Protein AF-A0A970ZLC4-F1 (afdb_monomer_lite)

pLDDT: mean 72.09, std 12.64, range [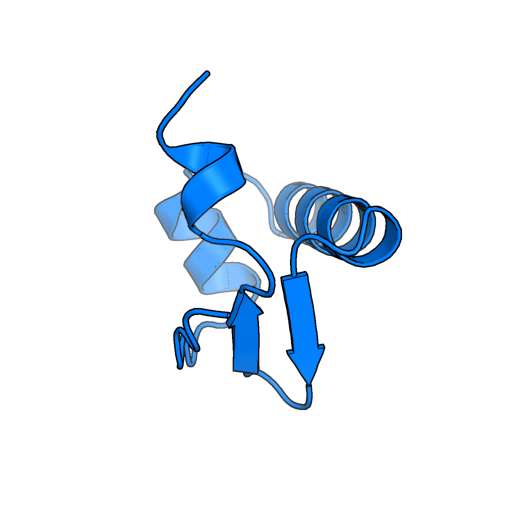36.75, 87.38]

Sequence (55 aa):
GTIIDLKITHQELAEMVGTSRETVTRVLTRLKDQGIIEVDQRRITMIDAKALVNC

Structure (mmCIF, N/CA/C/O backbone):
data_AF-A0A970ZLC4-F1
#
_entry.id   AF-A0A970ZLC4-F1
#
loop_
_atom_site.group_PDB
_atom_site.id
_atom_site.type_symbol
_atom_site.label_atom_id
_atom_site.label_alt_id
_atom_site.label_comp_id
_atom_site.label_asym_id
_atom_site.label_entity_id
_atom_site.label_seq_id
_atom_site.pdbx_PDB_ins_code
_atom_site.Cartn_x
_atom_site.Cartn_y
_atom_site.Cartn_z
_atom_site.occupancy
_atom_site.B_iso_or_equiv
_atom_site.auth_seq_id
_atom_site.auth_comp_id
_atom_site.auth_asym_id
_atom_site.auth_atom_id
_atom_site.pdbx_PDB_model_num
ATOM 1 N N . GLY A 1 1 ? 0.934 -17.634 -6.492 1.00 54.91 1 GLY A N 1
ATOM 2 C CA . GLY A 1 1 ? 1.447 -16.483 -5.735 1.00 54.91 1 GLY A CA 1
ATOM 3 C C . GLY A 1 1 ? 2.387 -16.949 -4.652 1.00 54.91 1 GLY A C 1
ATOM 4 O O . GLY A 1 1 ? 2.204 -18.047 -4.137 1.00 54.91 1 GLY A O 1
ATOM 5 N N . THR A 1 2 ? 3.395 -16.142 -4.339 1.00 53.34 2 THR A N 1
ATOM 6 C CA . THR A 1 2 ? 4.324 -16.389 -3.230 1.00 53.34 2 THR A CA 1
ATOM 7 C C . THR A 1 2 ? 3.899 -15.487 -2.085 1.00 53.34 2 THR A C 1
ATOM 9 O O . THR A 1 2 ? 4.022 -14.271 -2.181 1.00 53.34 2 THR A O 1
ATOM 12 N N . ILE A 1 3 ? 3.385 -16.062 -1.003 1.00 55.94 3 ILE A N 1
ATOM 13 C CA . ILE A 1 3 ? 2.965 -15.275 0.156 1.00 55.94 3 ILE A CA 1
ATOM 14 C C . ILE A 1 3 ? 4.225 -14.886 0.927 1.00 55.94 3 ILE A C 1
ATOM 16 O O . ILE A 1 3 ? 4.934 -15.758 1.427 1.00 55.94 3 ILE A O 1
ATOM 20 N N . ILE A 1 4 ? 4.510 -13.588 1.016 1.00 62.25 4 ILE A N 1
ATOM 21 C CA . IL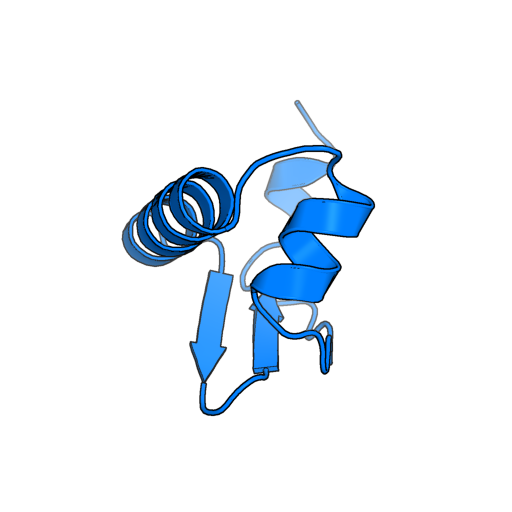E A 1 4 ? 5.573 -13.077 1.877 1.00 62.25 4 ILE A CA 1
ATOM 22 C C . ILE A 1 4 ? 4.908 -12.488 3.119 1.00 62.25 4 ILE A C 1
ATOM 24 O O . ILE A 1 4 ? 4.314 -11.421 3.065 1.00 62.25 4 ILE A O 1
ATOM 28 N N . ASP A 1 5 ? 4.985 -13.183 4.253 1.00 60.06 5 ASP A N 1
ATOM 29 C CA . ASP A 1 5 ? 4.447 -12.679 5.525 1.00 60.06 5 ASP A CA 1
ATOM 30 C C . ASP A 1 5 ? 5.387 -11.610 6.108 1.00 60.06 5 ASP A C 1
ATOM 32 O O . ASP A 1 5 ? 6.122 -11.828 7.068 1.00 60.06 5 ASP A O 1
ATOM 36 N N . LEU A 1 6 ? 5.424 -10.444 5.467 1.00 64.12 6 LEU A N 1
ATOM 37 C CA . LEU A 1 6 ? 6.199 -9.299 5.925 1.00 64.12 6 LEU A CA 1
ATOM 38 C C . LEU A 1 6 ? 5.363 -8.513 6.936 1.00 64.12 6 LEU A C 1
ATOM 40 O O . LEU A 1 6 ? 4.586 -7.633 6.570 1.00 64.12 6 LEU A O 1
ATOM 44 N N . LYS A 1 7 ? 5.535 -8.836 8.222 1.00 67.38 7 LYS A N 1
ATOM 45 C CA . LYS A 1 7 ? 5.016 -8.048 9.353 1.00 67.38 7 LYS A CA 1
ATOM 46 C C . LYS A 1 7 ? 5.863 -6.793 9.575 1.00 67.38 7 LYS A C 1
ATOM 48 O O . LYS A 1 7 ? 6.460 -6.632 10.631 1.00 67.38 7 LYS A O 1
ATOM 53 N N . ILE A 1 8 ? 5.931 -5.923 8.577 1.00 70.44 8 ILE A N 1
ATOM 54 C CA . 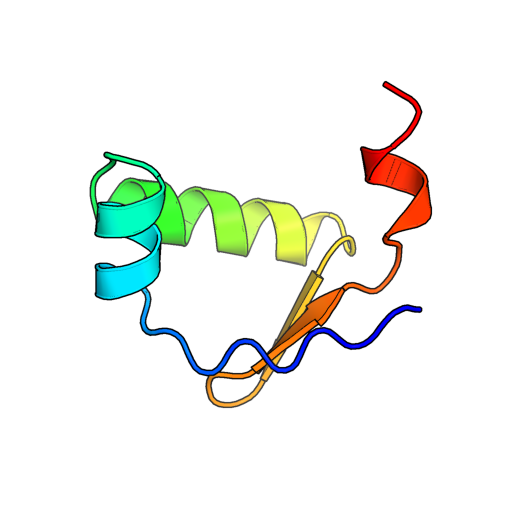ILE A 1 8 ? 6.658 -4.652 8.670 1.00 70.44 8 ILE A CA 1
ATOM 55 C C . ILE A 1 8 ? 5.700 -3.479 8.567 1.00 70.44 8 ILE A C 1
ATOM 57 O O . ILE A 1 8 ? 4.729 -3.482 7.806 1.00 70.44 8 ILE A O 1
ATOM 61 N N . THR A 1 9 ? 5.970 -2.456 9.367 1.00 77.94 9 THR A N 1
ATOM 62 C CA . THR A 1 9 ? 5.222 -1.201 9.302 1.00 77.94 9 THR A CA 1
ATOM 63 C C . THR A 1 9 ? 5.649 -0.375 8.085 1.00 77.94 9 THR A C 1
ATOM 65 O O . THR A 1 9 ? 6.740 -0.546 7.546 1.00 77.94 9 THR A O 1
ATOM 68 N N . HIS A 1 10 ? 4.823 0.591 7.664 1.00 77.38 10 HIS A N 1
ATOM 69 C CA . HIS A 1 10 ? 5.222 1.536 6.609 1.00 77.38 10 HIS A CA 1
ATOM 70 C C . HIS A 1 10 ? 6.489 2.329 6.961 1.00 77.38 10 HIS A C 1
ATOM 72 O O . HIS A 1 10 ? 7.189 2.767 6.056 1.00 77.38 10 HIS A O 1
ATOM 78 N N . GLN A 1 11 ? 6.760 2.527 8.255 1.00 76.88 11 GLN A N 1
ATOM 79 C CA . GLN A 1 11 ? 7.955 3.207 8.749 1.00 76.88 11 GLN A CA 1
ATOM 80 C C . GLN A 1 11 ? 9.199 2.335 8.555 1.00 76.88 11 GLN A C 1
ATOM 82 O O . GLN A 1 11 ? 10.160 2.786 7.946 1.00 76.88 11 GLN A O 1
ATOM 87 N N . GLU A 1 12 ? 9.148 1.073 8.980 1.00 79.19 12 GLU A N 1
ATOM 88 C CA . GLU A 1 12 ? 10.266 0.138 8.800 1.00 79.19 12 GLU A CA 1
ATOM 89 C C . GLU A 1 12 ? 10.565 -0.106 7.325 1.00 79.19 12 GLU A C 1
ATOM 91 O O . GLU A 1 12 ? 11.717 -0.122 6.914 1.00 79.19 12 GLU A O 1
ATOM 96 N N . LEU A 1 13 ? 9.529 -0.210 6.491 1.00 77.62 13 LEU A N 1
ATOM 97 C CA . LEU A 1 13 ? 9.705 -0.354 5.048 1.00 77.62 13 LEU A CA 1
ATOM 98 C C . LEU A 1 13 ? 10.351 0.908 4.441 1.00 77.62 13 LEU A C 1
ATOM 100 O O . LEU A 1 13 ? 11.172 0.811 3.532 1.00 77.62 13 LEU A O 1
ATOM 104 N N . ALA A 1 14 ? 10.031 2.091 4.970 1.00 79.44 14 ALA A N 1
ATOM 105 C CA . ALA A 1 14 ? 10.651 3.346 4.554 1.00 79.44 14 ALA A CA 1
ATOM 106 C C . ALA A 1 14 ? 12.128 3.411 4.956 1.00 79.44 14 ALA A C 1
ATOM 108 O O . ALA A 1 14 ? 12.964 3.777 4.132 1.00 79.44 14 ALA A O 1
ATOM 109 N N . GLU A 1 15 ? 12.458 2.970 6.167 1.00 82.31 15 GLU A N 1
ATOM 110 C CA . GLU A 1 15 ? 13.833 2.873 6.665 1.00 82.31 15 GLU A CA 1
ATOM 111 C C . GLU A 1 15 ? 14.656 1.842 5.880 1.00 82.31 15 GLU A C 1
ATOM 113 O O . GLU A 1 15 ? 15.781 2.137 5.483 1.00 82.31 15 GLU A O 1
ATOM 118 N N . MET A 1 16 ? 14.080 0.680 5.560 1.00 77.94 16 MET A N 1
ATOM 119 C CA . MET A 1 16 ? 14.732 -0.369 4.764 1.00 77.94 16 MET A CA 1
ATOM 120 C C . MET A 1 16 ? 15.048 0.073 3.331 1.00 77.94 16 MET A C 1
ATOM 122 O O . MET A 1 16 ? 16.068 -0.324 2.773 1.00 77.94 16 MET A O 1
ATOM 126 N N . VAL A 1 17 ? 14.170 0.874 2.724 1.00 78.62 17 VAL A N 1
ATOM 127 C CA . VAL A 1 17 ? 14.332 1.377 1.348 1.00 78.62 17 VAL A CA 1
ATOM 128 C C . VAL A 1 17 ? 15.084 2.719 1.322 1.00 78.62 17 VAL A C 1
ATOM 130 O O . VAL A 1 17 ? 15.452 3.201 0.253 1.00 78.62 17 VAL A O 1
ATOM 133 N N . GLY A 1 18 ? 15.345 3.335 2.482 1.00 79.94 18 GLY A N 1
ATOM 134 C CA . GLY A 1 18 ? 15.994 4.645 2.577 1.00 79.94 18 GLY A CA 1
ATOM 135 C C . GLY A 1 18 ? 15.133 5.781 2.015 1.00 79.94 18 GLY A C 1
ATOM 136 O O . GLY A 1 18 ? 15.643 6.702 1.380 1.00 79.94 18 GLY A O 1
ATOM 137 N N . THR A 1 19 ? 13.814 5.709 2.194 1.00 83.44 19 THR A N 1
ATOM 138 C CA . THR A 1 19 ? 12.854 6.696 1.684 1.00 83.44 19 THR A CA 1
ATOM 139 C C . THR A 1 19 ? 11.898 7.178 2.780 1.00 83.44 19 THR A C 1
ATOM 141 O O . THR A 1 19 ? 11.985 6.761 3.929 1.00 83.44 19 THR A O 1
ATOM 144 N N . SER A 1 20 ? 10.987 8.098 2.460 1.00 84.69 20 SER A N 1
ATOM 145 C CA . SER A 1 20 ? 9.988 8.608 3.409 1.00 84.69 20 SER A CA 1
ATOM 146 C C . SER A 1 20 ? 8.748 7.706 3.474 1.00 84.69 20 SER A C 1
ATOM 148 O O . SER A 1 20 ? 8.350 7.104 2.473 1.00 84.69 20 SER A O 1
ATOM 150 N N . ARG A 1 21 ? 8.065 7.682 4.629 1.00 82.25 21 ARG A N 1
ATOM 151 C CA . ARG A 1 21 ? 6.809 6.931 4.842 1.00 82.25 21 ARG A CA 1
ATOM 152 C C . ARG A 1 21 ? 5.742 7.234 3.784 1.00 82.25 21 ARG A C 1
ATOM 154 O O . ARG A 1 21 ? 5.040 6.328 3.335 1.00 82.25 21 ARG A O 1
ATOM 161 N N . GLU A 1 22 ? 5.619 8.493 3.370 1.00 86.69 22 GLU A N 1
ATOM 162 C CA . GLU A 1 22 ? 4.703 8.904 2.297 1.00 86.69 22 GLU A CA 1
ATOM 163 C C . GLU A 1 22 ? 5.059 8.268 0.953 1.00 86.69 22 GLU A C 1
ATOM 165 O O . GLU A 1 22 ? 4.173 7.754 0.269 1.00 86.69 22 GLU A O 1
ATOM 170 N N . THR A 1 23 ? 6.345 8.237 0.595 1.00 86.06 23 THR A N 1
ATOM 171 C CA . THR A 1 23 ? 6.819 7.606 -0.643 1.00 86.06 23 THR A CA 1
ATOM 172 C C . THR A 1 23 ? 6.512 6.116 -0.643 1.00 86.06 23 THR A C 1
ATOM 174 O O . THR A 1 23 ? 5.920 5.625 -1.602 1.00 86.06 23 THR A O 1
ATOM 177 N N . VAL A 1 24 ? 6.823 5.411 0.450 1.00 84.38 24 VAL A N 1
ATOM 178 C CA . VAL A 1 24 ? 6.472 3.991 0.613 1.00 84.38 24 VAL A CA 1
ATOM 179 C C . VAL A 1 24 ? 4.978 3.765 0.463 1.00 84.38 24 VAL A C 1
ATOM 181 O O . VAL A 1 24 ? 4.564 2.874 -0.272 1.00 84.38 24 VAL A O 1
ATOM 184 N N . THR A 1 25 ? 4.163 4.583 1.127 1.00 83.75 25 THR A N 1
ATOM 185 C CA . THR A 1 25 ? 2.704 4.459 1.058 1.00 83.75 25 THR A CA 1
ATOM 186 C C . THR A 1 25 ? 2.226 4.612 -0.386 1.00 83.75 25 THR A C 1
ATOM 188 O O . THR A 1 25 ? 1.461 3.785 -0.871 1.00 83.75 25 THR A O 1
ATOM 191 N N . ARG A 1 26 ? 2.742 5.608 -1.118 1.00 87.38 26 ARG A N 1
ATOM 192 C CA . ARG A 1 26 ? 2.422 5.827 -2.538 1.00 87.38 26 ARG A CA 1
ATOM 193 C C . ARG A 1 26 ? 2.826 4.648 -3.421 1.00 87.38 26 ARG A C 1
ATOM 195 O O . ARG A 1 26 ? 2.065 4.268 -4.307 1.00 87.38 26 ARG A O 1
ATOM 202 N N . VAL A 1 27 ? 4.007 4.076 -3.189 1.00 84.81 27 VAL A N 1
ATOM 203 C CA . VAL A 1 27 ? 4.510 2.922 -3.947 1.00 84.81 27 VAL A CA 1
ATOM 204 C C . VAL A 1 27 ? 3.672 1.679 -3.658 1.00 84.81 27 VAL A C 1
ATOM 206 O O . VAL A 1 27 ? 3.221 1.036 -4.598 1.00 84.81 27 VAL A O 1
ATOM 209 N N . LEU A 1 28 ? 3.393 1.370 -2.389 1.00 81.19 28 LEU A N 1
ATOM 210 C CA . LEU A 1 28 ? 2.562 0.225 -2.004 1.00 81.19 28 LEU A CA 1
ATOM 211 C C . LEU A 1 28 ? 1.143 0.336 -2.566 1.00 81.19 28 LEU A C 1
ATOM 213 O O . LEU A 1 28 ? 0.628 -0.640 -3.104 1.00 81.19 28 LEU A O 1
ATOM 217 N N . THR A 1 29 ? 0.530 1.521 -2.499 1.00 84.56 29 THR A N 1
ATOM 218 C CA . THR A 1 29 ? -0.787 1.758 -3.104 1.00 84.56 29 THR A CA 1
ATOM 219 C C . THR A 1 29 ? -0.741 1.527 -4.608 1.00 84.56 29 THR A C 1
ATOM 221 O O . THR A 1 29 ? -1.591 0.821 -5.132 1.00 84.56 29 THR A O 1
ATOM 224 N N . ARG A 1 30 ? 0.284 2.036 -5.302 1.00 86.19 30 ARG A N 1
ATOM 225 C CA . ARG A 1 30 ? 0.441 1.814 -6.743 1.00 86.19 30 ARG A CA 1
ATOM 226 C C . ARG A 1 30 ? 0.616 0.331 -7.084 1.00 86.19 30 ARG A C 1
ATOM 228 O O . ARG A 1 30 ? -0.024 -0.151 -8.007 1.00 86.19 30 ARG A O 1
ATOM 235 N N . LEU A 1 31 ? 1.449 -0.395 -6.340 1.00 80.38 31 LEU A N 1
ATOM 236 C CA . LEU A 1 31 ? 1.656 -1.835 -6.538 1.00 80.38 31 LEU A CA 1
ATOM 237 C C . LEU A 1 31 ? 0.376 -2.639 -6.272 1.00 80.38 31 LEU A C 1
ATOM 239 O O . LEU A 1 31 ? 0.117 -3.623 -6.965 1.00 80.38 31 LEU A O 1
ATOM 243 N N . LYS A 1 32 ? -0.432 -2.204 -5.298 1.00 81.81 32 LYS A N 1
ATOM 244 C CA . LYS A 1 32 ? -1.754 -2.766 -5.022 1.00 81.81 32 LYS A CA 1
ATOM 245 C C . LYS A 1 32 ? -2.733 -2.499 -6.166 1.00 81.81 32 LYS A C 1
ATOM 247 O O . LYS A 1 32 ? -3.384 -3.431 -6.620 1.00 81.81 32 LYS A O 1
ATOM 252 N N . ASP A 1 33 ? -2.806 -1.265 -6.662 1.00 85.00 33 ASP A N 1
ATOM 2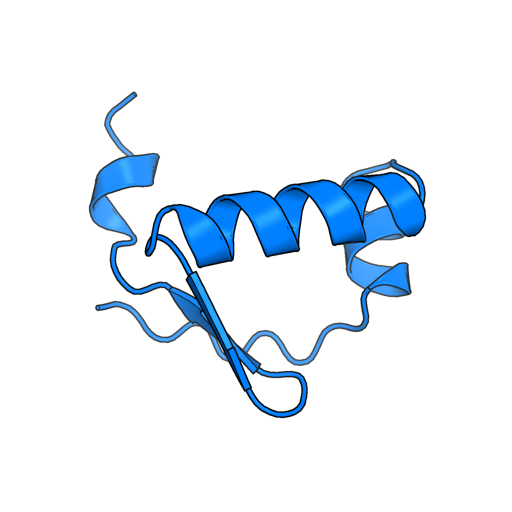53 C CA . ASP A 1 33 ? -3.632 -0.894 -7.823 1.00 85.00 33 ASP A CA 1
ATOM 254 C C . ASP A 1 33 ? -3.243 -1.680 -9.082 1.00 85.00 33 ASP A C 1
ATOM 256 O O . ASP A 1 33 ? -4.091 -2.055 -9.886 1.00 85.00 33 ASP A O 1
ATOM 260 N N . GLN A 1 34 ? -1.954 -1.987 -9.234 1.00 82.56 34 GLN A N 1
ATOM 261 C CA . GLN A 1 34 ? -1.449 -2.824 -10.320 1.00 82.56 34 GLN A CA 1
ATOM 262 C C . GLN A 1 34 ? -1.697 -4.330 -10.109 1.00 82.56 34 GLN A C 1
ATOM 264 O O . GLN A 1 34 ? -1.325 -5.120 -10.974 1.00 82.56 34 GLN A O 1
ATOM 269 N N . GLY A 1 35 ? -2.289 -4.749 -8.983 1.00 78.69 35 GLY A N 1
ATOM 270 C CA . GLY A 1 35 ? -2.548 -6.158 -8.665 1.00 78.69 35 GLY A CA 1
ATOM 271 C C . GLY A 1 35 ? -1.287 -6.987 -8.393 1.00 78.69 35 GLY A C 1
ATOM 272 O O . GLY A 1 35 ? -1.337 -8.213 -8.417 1.00 78.69 35 GLY A O 1
ATOM 273 N N . ILE A 1 36 ? -0.148 -6.330 -8.149 1.00 76.19 36 ILE A N 1
ATOM 274 C CA . ILE A 1 36 ? 1.151 -6.985 -7.918 1.00 76.19 36 ILE A CA 1
ATOM 275 C C . ILE A 1 36 ? 1.236 -7.484 -6.471 1.00 76.19 36 ILE A C 1
ATOM 277 O O . ILE A 1 36 ? 1.778 -8.561 -6.197 1.00 76.19 36 ILE A O 1
ATOM 281 N N . ILE A 1 37 ? 0.676 -6.704 -5.543 1.00 78.75 37 ILE A N 1
ATOM 282 C CA . ILE A 1 37 ? 0.622 -7.023 -4.117 1.00 78.75 37 ILE A CA 1
ATOM 283 C C . ILE A 1 37 ? -0.798 -6.855 -3.580 1.00 78.75 37 ILE A C 1
ATOM 285 O O . ILE A 1 37 ? -1.541 -5.978 -4.010 1.00 78.75 37 ILE A O 1
ATOM 289 N N . GLU A 1 38 ? -1.139 -7.629 -2.564 1.00 79.44 38 GLU A N 1
ATOM 290 C CA . GLU A 1 38 ? -2.276 -7.368 -1.693 1.00 79.44 38 GLU A CA 1
ATOM 291 C C . GLU A 1 38 ? -1.788 -6.990 -0.304 1.00 79.44 38 GLU A C 1
ATOM 293 O O . GLU A 1 38 ? -0.804 -7.530 0.189 1.00 79.44 38 GLU A O 1
ATOM 298 N N . VAL A 1 39 ? -2.479 -6.053 0.338 1.00 75.44 39 VAL A N 1
ATOM 299 C CA . VAL A 1 39 ? -2.150 -5.611 1.694 1.00 75.44 39 VAL A CA 1
ATOM 300 C C . VAL A 1 39 ? -3.375 -5.828 2.575 1.00 75.44 39 VAL A C 1
ATOM 302 O O . VAL A 1 39 ? -4.374 -5.133 2.400 1.00 75.44 39 VAL A O 1
ATOM 305 N N . ASP A 1 40 ? -3.287 -6.764 3.521 1.00 73.88 40 ASP A N 1
ATOM 306 C CA . ASP A 1 40 ? -4.337 -7.077 4.499 1.00 73.88 40 ASP A CA 1
ATOM 307 C C . ASP A 1 40 ? -3.783 -7.002 5.925 1.00 73.88 40 ASP A C 1
ATOM 309 O O . ASP A 1 40 ? -2.820 -7.688 6.249 1.00 73.88 40 ASP A O 1
ATOM 313 N N . GLN A 1 41 ? -4.362 -6.156 6.785 1.00 67.19 41 GLN A N 1
ATOM 314 C CA . GLN A 1 41 ? -4.060 -6.070 8.229 1.00 67.19 41 GLN A CA 1
ATOM 315 C C . GLN A 1 41 ? -2.563 -6.193 8.614 1.00 67.19 41 GLN A C 1
ATOM 317 O O . GLN A 1 41 ? -2.225 -6.854 9.595 1.00 67.19 41 GLN A O 1
ATOM 322 N N . ARG A 1 42 ? -1.661 -5.516 7.879 1.00 66.69 42 ARG A N 1
ATOM 323 C CA . ARG A 1 42 ? -0.180 -5.554 8.031 1.00 66.69 42 ARG A CA 1
ATOM 324 C C . ARG A 1 42 ? 0.531 -6.781 7.442 1.00 66.69 42 ARG A C 1
ATOM 326 O O . ARG A 1 42 ? 1.676 -7.043 7.794 1.00 66.69 42 ARG A O 1
ATOM 333 N N . ARG A 1 43 ? -0.115 -7.509 6.538 1.00 67.56 43 ARG A N 1
ATOM 334 C CA . ARG A 1 43 ? 0.498 -8.535 5.692 1.00 67.56 43 ARG A CA 1
ATOM 335 C C . ARG A 1 43 ? 0.484 -8.078 4.248 1.00 67.56 43 ARG A C 1
ATOM 337 O O . ARG A 1 43 ? -0.563 -7.692 3.735 1.00 67.56 43 ARG A O 1
ATOM 344 N N . ILE A 1 44 ? 1.648 -8.124 3.609 1.00 74.12 44 ILE A N 1
ATOM 345 C CA . ILE A 1 44 ? 1.812 -7.818 2.189 1.00 74.12 44 ILE A CA 1
ATOM 346 C C . ILE A 1 44 ? 1.938 -9.139 1.432 1.00 74.12 44 ILE A C 1
ATOM 348 O O . ILE A 1 44 ? 2.998 -9.748 1.404 1.00 74.12 44 ILE A O 1
ATOM 352 N N . THR A 1 45 ? 0.868 -9.591 0.799 1.00 72.44 45 THR A N 1
ATOM 353 C CA . THR A 1 45 ? 0.882 -1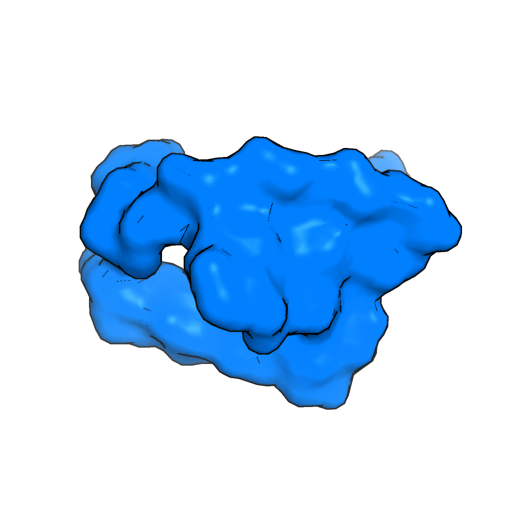0.798 -0.026 1.00 72.44 45 THR A CA 1
ATOM 354 C C . THR A 1 45 ? 1.366 -10.452 -1.430 1.00 72.44 45 THR A C 1
ATOM 356 O O . THR A 1 45 ? 0.726 -9.667 -2.121 1.00 72.44 45 THR A O 1
ATOM 359 N N . MET A 1 46 ? 2.477 -11.037 -1.886 1.00 69.38 46 MET A N 1
ATOM 360 C CA . MET A 1 46 ? 2.867 -10.923 -3.293 1.00 69.38 46 MET A CA 1
ATOM 361 C C . MET A 1 46 ? 2.029 -11.876 -4.146 1.00 69.38 46 MET A C 1
ATOM 363 O O . MET A 1 46 ? 2.072 -13.100 -3.985 1.00 69.38 46 MET A O 1
ATOM 367 N N . ILE A 1 47 ? 1.282 -11.317 -5.094 1.00 67.88 47 ILE A N 1
ATOM 368 C CA . ILE A 1 47 ? 0.469 -12.116 -6.012 1.00 67.88 47 ILE A CA 1
ATOM 369 C C . ILE A 1 47 ? 1.372 -12.771 -7.061 1.00 67.88 47 ILE A C 1
ATOM 371 O O . ILE A 1 47 ? 1.212 -13.964 -7.342 1.00 67.88 47 ILE A O 1
ATOM 375 N N . ASP A 1 48 ? 2.391 -12.049 -7.540 1.00 60.22 48 ASP A N 1
ATOM 376 C CA . ASP A 1 48 ? 3.307 -12.544 -8.566 1.00 60.22 48 ASP A CA 1
ATOM 377 C C . ASP A 1 48 ? 4.775 -12.153 -8.313 1.00 60.22 48 ASP A C 1
ATOM 379 O O . ASP A 1 48 ? 5.269 -11.111 -8.738 1.00 60.22 48 ASP A O 1
ATOM 383 N N . ALA A 1 49 ? 5.505 -13.031 -7.621 1.00 54.84 49 ALA A N 1
ATOM 384 C CA . ALA A 1 49 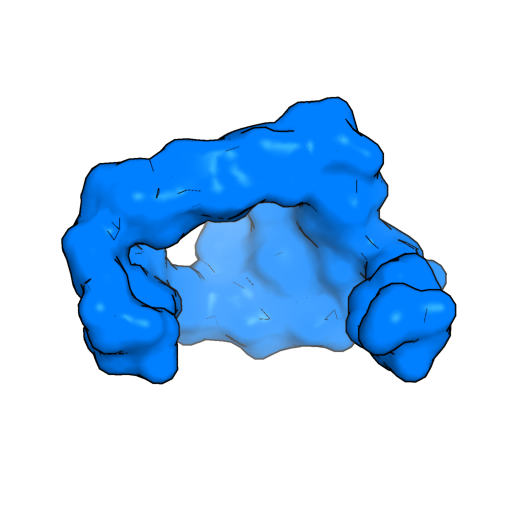? 6.944 -12.876 -7.406 1.00 54.84 49 ALA A CA 1
ATOM 385 C C . ALA A 1 49 ? 7.782 -13.123 -8.680 1.00 54.84 49 ALA A C 1
ATOM 387 O O . ALA A 1 49 ? 8.965 -12.786 -8.698 1.00 54.84 49 ALA A O 1
ATOM 388 N N . LYS A 1 50 ? 7.206 -13.707 -9.744 1.00 50.09 50 LYS A N 1
ATOM 389 C CA . LYS A 1 50 ? 7.918 -13.978 -11.004 1.00 50.09 50 LYS A CA 1
ATOM 390 C C . LYS A 1 50 ? 8.013 -12.742 -11.900 1.00 50.09 50 LYS A C 1
ATOM 392 O O . LYS A 1 50 ? 8.967 -12.650 -12.665 1.00 50.09 50 LYS A O 1
ATOM 397 N N . ALA A 1 51 ? 7.100 -11.778 -11.771 1.00 53.34 51 ALA A N 1
ATOM 398 C CA . ALA A 1 51 ? 7.152 -10.521 -12.522 1.00 53.34 51 ALA A CA 1
ATOM 399 C C . ALA A 1 51 ? 8.350 -9.620 -12.146 1.00 53.34 51 ALA A C 1
ATOM 401 O O . ALA A 1 51 ? 8.796 -8.827 -12.966 1.00 53.34 51 ALA A O 1
ATOM 402 N N . LEU A 1 52 ? 8.894 -9.754 -10.929 1.00 50.31 52 LEU A N 1
ATOM 403 C CA . LEU A 1 52 ? 10.000 -8.923 -10.425 1.00 50.31 52 LEU A CA 1
ATOM 404 C C . LEU A 1 52 ? 11.402 -9.446 -10.773 1.00 50.31 52 LEU A C 1
ATOM 406 O O . LEU A 1 52 ? 12.349 -8.671 -10.769 1.00 50.31 52 LEU A O 1
ATOM 410 N N . VAL A 1 53 ? 11.554 -10.743 -11.054 1.00 49.62 53 VAL A N 1
ATOM 411 C CA . VAL A 1 53 ? 12.876 -11.376 -11.254 1.00 49.62 53 VAL A CA 1
ATOM 412 C C . VAL A 1 53 ? 13.334 -11.325 -12.720 1.00 49.62 53 VAL A C 1
ATOM 414 O O . VAL A 1 53 ? 14.473 -11.667 -13.018 1.00 49.62 53 VAL A O 1
ATOM 417 N N . ASN A 1 54 ? 12.476 -10.868 -13.636 1.00 36.75 54 ASN A N 1
ATOM 418 C CA . ASN A 1 54 ? 12.721 -10.944 -15.079 1.00 36.75 54 ASN A CA 1
ATOM 419 C C . ASN A 1 54 ? 12.698 -9.587 -15.814 1.00 36.75 54 ASN A C 1
ATOM 421 O O . ASN A 1 54 ? 12.524 -9.579 -17.034 1.00 36.75 54 ASN A O 1
ATOM 425 N N . CYS A 1 55 ? 12.873 -8.471 -15.097 1.00 41.28 55 CYS A N 1
ATOM 426 C CA . CYS A 1 55 ? 13.129 -7.152 -15.691 1.00 41.28 55 CYS A CA 1
ATOM 427 C C . CYS A 1 55 ? 14.607 -6.775 -15.599 1.00 41.28 55 CYS A C 1
ATOM 429 O O . CYS A 1 55 ? 15.206 -7.011 -14.527 1.00 41.28 55 CYS A O 1
#

Foldseek 3Di:
DAFDFPQDDLCVVCVVVVHDSVVSVVVLVVCVVVVQWDDDPRGIGGPDPPVPPPD

Secondary structure (DSSP, 8-state):
-EE------HHHHHHHHTS-HHHHHHHHHHHHHTTSEEEETTEEEES-TTSSS--

Radius of gyration: 11.1 Å; chains: 1; bounding box: 20×25×25 Å